Protein AF-A0A1G5J5N6-F1 (afdb_monomer_lite)

Secondary structure (DSSP, 8-state):
--GGGB-TTT-PBPPTT-SB-TTT-PBTTPPPPTTSPPTT-EETTTEE-----EEETTEEE-

Foldseek 3Di:
DPQVQAALAPRDGHDPPDQARPPRRHGPPDFEPPQDDTQQDQDPVPDGHGHFPDQDPVGTDD

Structure (mmCIF, N/CA/C/O backbone):
data_AF-A0A1G5J5N6-F1
#
_entry.id   AF-A0A1G5J5N6-F1
#
loop_
_atom_site.group_PDB
_atom_site.id
_atom_site.type_symbol
_atom_site.label_atom_id
_atom_site.label_alt_id
_atom_site.label_comp_id
_atom_site.label_asym_id
_atom_site.label_entity_id
_atom_site.label_seq_id
_atom_site.pdbx_PDB_ins_code
_atom_site.Cartn_x
_atom_site.Cartn_y
_atom_site.Cartn_z
_atom_site.occupancy
_atom_site.B_iso_or_equiv
_atom_site.auth_seq_id
_atom_site.auth_comp_id
_atom_site.auth_asym_id
_atom_site.auth_atom_id
_atom_site.pdbx_PDB_model_num
ATOM 1 N N . MET A 1 1 ? -3.207 -11.415 15.429 1.00 66.50 1 MET A N 1
ATOM 2 C CA . MET A 1 1 ? -2.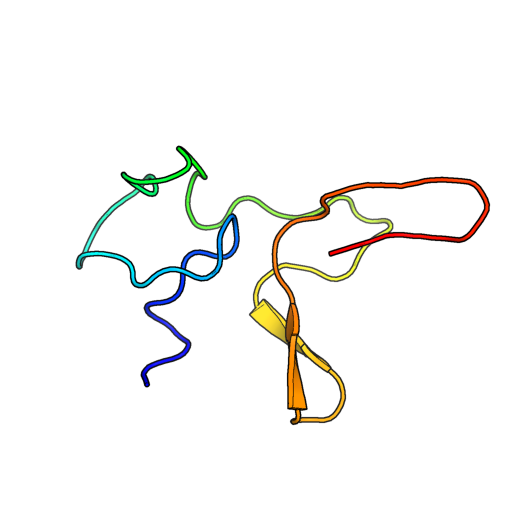955 -10.059 14.906 1.00 66.50 1 MET A CA 1
ATOM 3 C C . MET A 1 1 ? -4.067 -9.749 13.923 1.00 66.50 1 MET A C 1
ATOM 5 O O . MET A 1 1 ? -4.323 -10.588 13.065 1.00 66.50 1 MET A O 1
ATOM 9 N N . ASP A 1 2 ? -4.780 -8.639 14.097 1.00 83.94 2 ASP A N 1
ATOM 10 C CA . ASP A 1 2 ? -5.837 -8.238 13.165 1.00 83.94 2 ASP A CA 1
ATOM 11 C C . ASP A 1 2 ? -5.209 -7.440 12.020 1.00 83.94 2 ASP A C 1
ATOM 13 O O . ASP A 1 2 ? -4.772 -6.305 12.203 1.00 83.94 2 ASP A O 1
ATOM 17 N N . VAL A 1 3 ? -5.139 -8.051 10.836 1.00 84.19 3 VAL A N 1
ATOM 18 C CA . VAL A 1 3 ? -4.547 -7.428 9.642 1.00 84.19 3 VAL A CA 1
ATOM 19 C C . VAL A 1 3 ? -5.277 -6.151 9.218 1.00 84.19 3 VAL A C 1
ATOM 21 O O . VAL A 1 3 ? -4.674 -5.293 8.577 1.00 84.19 3 VAL A O 1
ATOM 24 N N . ASN 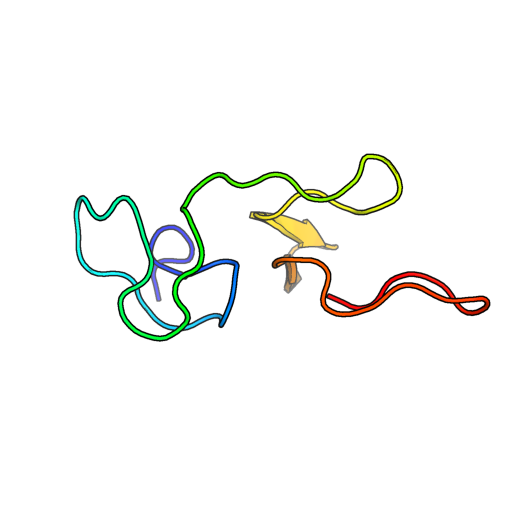A 1 4 ? -6.540 -5.983 9.623 1.00 85.44 4 ASN A N 1
ATOM 25 C CA . ASN A 1 4 ? -7.327 -4.785 9.331 1.00 85.44 4 ASN A CA 1
ATOM 26 C C . ASN A 1 4 ? -6.935 -3.589 10.207 1.00 85.44 4 ASN A C 1
ATOM 28 O O . ASN A 1 4 ? -7.276 -2.454 9.882 1.00 85.44 4 ASN A O 1
ATOM 32 N N . LYS A 1 5 ? -6.192 -3.829 11.295 1.00 91.81 5 LYS A N 1
ATOM 33 C CA . LYS A 1 5 ? -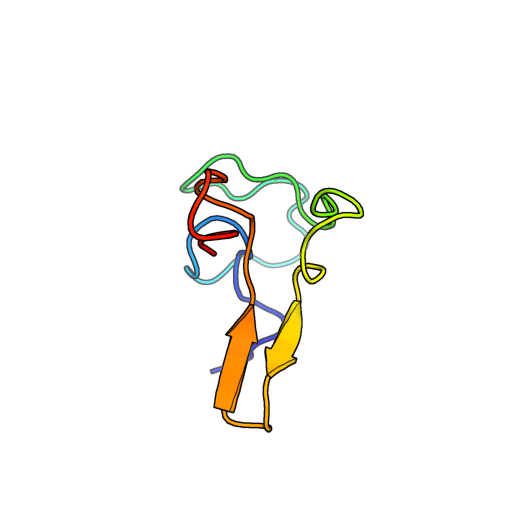5.657 -2.788 12.178 1.00 91.81 5 LYS A CA 1
ATOM 34 C C . LYS A 1 5 ? -4.202 -2.450 11.876 1.00 91.81 5 LYS A C 1
ATOM 36 O O . LYS A 1 5 ? -3.557 -1.804 12.686 1.00 91.81 5 LYS A O 1
ATOM 41 N N . LEU A 1 6 ? -3.655 -2.859 10.733 1.00 94.81 6 LEU A N 1
ATOM 42 C CA . LEU A 1 6 ? -2.285 -2.514 10.357 1.00 94.81 6 LEU A CA 1
ATOM 43 C C . LEU A 1 6 ? -2.240 -1.255 9.489 1.00 94.81 6 LEU A C 1
ATOM 45 O O . LEU A 1 6 ? -3.017 -1.067 8.553 1.00 94.81 6 LEU A O 1
ATOM 49 N N . CYS A 1 7 ? -1.272 -0.388 9.766 1.00 96.06 7 CYS A N 1
ATOM 50 C CA . CYS A 1 7 ? -0.967 0.759 8.931 1.00 96.06 7 CYS A CA 1
ATOM 51 C C . CYS A 1 7 ? -0.298 0.296 7.638 1.00 96.06 7 CYS A C 1
ATOM 53 O O . CYS A 1 7 ? 0.838 -0.167 7.664 1.00 96.06 7 CYS A O 1
ATOM 55 N N . MET A 1 8 ? -0.921 0.534 6.484 1.00 96.62 8 MET A N 1
ATOM 56 C CA . MET A 1 8 ? -0.307 0.177 5.197 1.00 96.62 8 MET A CA 1
ATOM 57 C C . MET A 1 8 ? 0.963 0.982 4.874 1.00 96.62 8 MET A C 1
ATOM 59 O O . MET A 1 8 ? 1.681 0.648 3.940 1.00 96.62 8 MET A O 1
ATOM 63 N N . GLY A 1 9 ? 1.263 2.040 5.633 1.00 96.56 9 GLY A N 1
ATOM 64 C CA . GLY A 1 9 ? 2.465 2.846 5.448 1.00 96.56 9 GLY A CA 1
ATOM 65 C C . GLY A 1 9 ? 3.709 2.362 6.198 1.00 96.56 9 GLY A C 1
ATOM 66 O O . GLY A 1 9 ? 4.814 2.608 5.721 1.00 96.56 9 GLY A O 1
ATOM 67 N N . CYS A 1 10 ? 3.551 1.735 7.367 1.00 96.50 10 CYS A N 1
ATOM 68 C CA . CYS A 1 10 ? 4.670 1.313 8.227 1.00 96.50 10 CYS A CA 1
ATOM 69 C C . CYS A 1 10 ? 4.471 -0.049 8.909 1.00 96.50 10 CYS A C 1
ATOM 71 O O . CYS A 1 10 ? 5.317 -0.459 9.698 1.00 96.50 10 CYS A O 1
ATOM 73 N N . MET A 1 11 ? 3.354 -0.729 8.638 1.00 95.25 11 MET A N 1
ATOM 74 C CA . MET A 1 11 ? 2.967 -2.040 9.179 1.00 95.25 11 MET A CA 1
ATOM 75 C C . MET A 1 11 ? 2.844 -2.129 10.703 1.00 95.25 11 MET A C 1
ATOM 77 O O . MET A 1 11 ? 2.757 -3.221 11.251 1.00 95.25 11 MET A O 1
ATOM 81 N N . GLN A 1 12 ? 2.796 -0.989 11.390 1.00 95.69 12 GLN A N 1
ATOM 82 C CA . GLN A 1 12 ? 2.478 -0.927 12.814 1.00 95.69 12 GLN A CA 1
ATOM 83 C C . GLN A 1 12 ? 0.966 -0.973 13.035 1.00 95.69 12 GLN A C 1
ATOM 85 O O . GLN A 1 12 ? 0.199 -0.581 12.150 1.00 95.69 12 GLN A O 1
ATOM 90 N N . GLU A 1 13 ? 0.543 -1.418 14.216 1.00 94.75 13 GLU A N 1
ATOM 91 C CA . GLU A 1 13 ? -0.866 -1.375 14.607 1.00 94.75 13 GLU A CA 1
ATOM 92 C C . GLU A 1 13 ? -1.391 0.072 14.634 1.00 94.75 13 GLU A C 1
ATOM 94 O O . GLU A 1 13 ? -0.680 1.028 14.955 1.00 94.75 13 GLU A O 1
ATOM 99 N N . LEU A 1 14 ? -2.644 0.227 14.225 1.00 93.81 14 LEU A N 1
ATOM 100 C CA . LEU A 1 14 ? -3.401 1.465 14.213 1.00 93.81 14 LEU A CA 1
ATOM 101 C C . LEU A 1 14 ? -4.344 1.487 15.410 1.00 93.81 14 LEU A C 1
ATOM 103 O O . LEU A 1 14 ? -5.021 0.499 15.699 1.00 93.81 14 LEU A O 1
ATOM 107 N N . ASP A 1 15 ? -4.442 2.658 16.031 1.00 88.94 15 ASP A N 1
ATOM 108 C CA . ASP A 1 15 ? -5.526 2.957 16.960 1.00 88.94 15 ASP A CA 1
ATOM 109 C C . ASP A 1 15 ? -6.876 2.934 16.218 1.00 88.94 15 ASP A C 1
ATOM 111 O O . ASP A 1 15 ? -6.960 3.197 15.011 1.00 88.94 15 ASP A O 1
ATOM 115 N N . ASP A 1 16 ? -7.960 2.669 16.942 1.00 85.94 16 ASP A N 1
ATOM 116 C CA . ASP A 1 16 ? -9.298 2.650 16.354 1.00 85.94 16 ASP A CA 1
ATOM 117 C C . ASP A 1 16 ? -9.718 4.046 15.844 1.00 85.94 16 ASP A C 1
ATOM 119 O O . ASP A 1 16 ? -9.437 5.077 16.457 1.00 85.94 16 ASP A O 1
ATOM 123 N N . ASN A 1 17 ? -10.443 4.080 14.719 1.00 85.19 17 ASN A N 1
ATOM 124 C CA . ASN A 1 17 ? -11.049 5.287 14.132 1.00 85.19 17 ASN A CA 1
ATOM 125 C C . ASN A 1 17 ? -10.080 6.431 13.756 1.00 85.19 17 ASN A C 1
ATOM 127 O O . ASN A 1 17 ? -10.480 7.598 13.694 1.00 85.19 17 ASN A O 1
ATOM 131 N N . VAL A 1 18 ? -8.818 6.131 13.441 1.00 91.06 18 VAL A N 1
ATOM 132 C CA . VAL A 1 18 ? -7.862 7.146 12.966 1.00 91.06 18 VAL A CA 1
ATOM 133 C C . VAL A 1 18 ? -7.945 7.378 11.454 1.00 91.06 18 VAL A C 1
ATOM 135 O O . VAL A 1 18 ? -8.128 6.456 10.669 1.00 91.06 18 VAL A O 1
ATOM 138 N N . LYS A 1 19 ? -7.760 8.631 11.014 1.00 94.12 19 LYS A N 1
ATOM 139 C CA . LYS A 1 19 ? -7.628 8.985 9.581 1.00 94.12 19 LYS A CA 1
ATOM 140 C C . LYS A 1 19 ? -6.177 8.992 9.091 1.00 94.12 19 LYS A C 1
ATOM 142 O O . LYS A 1 19 ? -5.927 8.844 7.896 1.00 94.12 19 LYS A O 1
ATOM 147 N N . PHE A 1 20 ? -5.229 9.159 10.012 1.00 96.38 20 PHE A N 1
ATOM 148 C CA . PHE A 1 20 ? -3.794 9.195 9.748 1.00 96.38 20 PHE A CA 1
ATOM 149 C C . PHE A 1 20 ? -3.065 8.340 10.781 1.00 96.38 20 PHE A C 1
ATOM 151 O O . PHE A 1 20 ? -3.401 8.370 11.964 1.00 96.38 20 PHE A O 1
ATOM 158 N N . CYS A 1 21 ? -2.041 7.612 10.347 1.00 95.88 21 CYS A N 1
ATOM 159 C CA . CYS A 1 21 ? -1.155 6.886 11.241 1.00 95.88 21 CYS A CA 1
ATOM 160 C C . CYS A 1 21 ? -0.336 7.875 12.076 1.00 95.88 21 CYS A C 1
ATOM 162 O O . CYS A 1 21 ? 0.387 8.707 11.527 1.00 95.88 21 CYS A O 1
ATOM 164 N N . ARG A 1 22 ? -0.396 7.748 13.403 1.00 95.25 22 ARG A N 1
ATOM 165 C CA . ARG A 1 22 ? 0.339 8.621 14.332 1.00 95.25 22 ARG A CA 1
ATOM 166 C C . ARG A 1 22 ? 1.852 8.386 14.332 1.00 95.25 22 ARG A C 1
ATOM 168 O O . ARG A 1 22 ? 2.587 9.243 14.804 1.00 95.25 22 ARG A O 1
ATOM 175 N N . LEU A 1 23 ? 2.302 7.248 13.799 1.00 95.81 23 LEU A N 1
ATOM 176 C CA . LEU A 1 23 ? 3.712 6.855 13.783 1.00 95.81 23 LEU A CA 1
ATOM 177 C C . LEU A 1 23 ? 4.438 7.303 12.510 1.00 95.81 23 LEU A C 1
ATOM 179 O O . LEU A 1 23 ? 5.564 7.778 12.587 1.00 95.81 23 LEU A O 1
ATOM 183 N N . CYS A 1 24 ? 3.809 7.164 11.337 1.00 96.12 24 CYS A N 1
ATOM 184 C CA . CYS A 1 24 ? 4.456 7.475 10.055 1.00 96.12 24 CYS A CA 1
ATOM 185 C C . CYS A 1 24 ? 3.721 8.528 9.210 1.00 96.12 24 CYS A C 1
ATOM 187 O O . CYS A 1 24 ? 4.126 8.788 8.079 1.00 96.12 24 CYS A O 1
ATOM 189 N N . GLY A 1 25 ? 2.599 9.072 9.694 1.00 96.00 25 GLY A N 1
ATOM 190 C CA . GLY A 1 25 ? 1.804 10.089 8.995 1.00 96.00 25 GLY A CA 1
ATOM 191 C C . GLY A 1 25 ? 0.987 9.584 7.800 1.00 96.00 25 GLY A C 1
ATOM 192 O O . GLY A 1 25 ? 0.348 10.379 7.115 1.00 96.00 25 GLY A O 1
ATOM 193 N N . TYR A 1 26 ? 0.979 8.276 7.524 1.00 96.69 26 TYR A N 1
ATOM 194 C CA . TYR A 1 26 ? 0.247 7.714 6.387 1.00 96.69 26 TYR A CA 1
ATOM 195 C C . TYR A 1 26 ? -1.261 7.936 6.541 1.00 96.69 26 TYR A C 1
ATOM 197 O O . TYR A 1 26 ? -1.850 7.553 7.552 1.00 96.69 26 TYR A O 1
ATOM 205 N N . LYS A 1 27 ? -1.893 8.535 5.530 1.00 96.69 27 LYS A N 1
ATOM 206 C CA . LYS A 1 27 ? -3.347 8.693 5.474 1.00 96.69 27 LYS A CA 1
ATOM 207 C C . LYS A 1 27 ? -3.992 7.359 5.101 1.00 96.69 27 LYS A C 1
ATOM 209 O O . LYS A 1 27 ? -3.677 6.794 4.053 1.00 96.69 27 LYS A O 1
ATOM 214 N N . LEU A 1 28 ? -4.903 6.870 5.936 1.00 93.06 28 LEU A N 1
ATOM 215 C CA . LEU A 1 28 ? -5.560 5.582 5.717 1.00 93.06 28 LEU A CA 1
ATOM 216 C C . LEU A 1 28 ? -6.376 5.609 4.416 1.00 93.06 28 LEU A C 1
ATOM 218 O O . LEU A 1 28 ? -7.004 6.616 4.084 1.00 93.06 28 LEU A O 1
ATOM 222 N N . GLY A 1 29 ? -6.339 4.501 3.673 1.00 92.88 29 GLY A N 1
ATOM 223 C CA . GLY A 1 29 ? -7.016 4.370 2.380 1.00 92.88 29 GLY A CA 1
ATOM 224 C C . GLY A 1 29 ? -6.329 5.096 1.218 1.00 92.88 29 GLY A C 1
ATOM 225 O O . GLY A 1 29 ? -6.921 5.201 0.149 1.00 92.88 29 GLY A O 1
ATOM 226 N N . THR A 1 30 ? -5.105 5.607 1.396 1.00 96.19 30 THR A N 1
ATOM 227 C CA . THR A 1 30 ? -4.350 6.203 0.281 1.00 96.19 30 THR A CA 1
ATOM 228 C C . THR A 1 30 ? -3.972 5.113 -0.725 1.00 96.19 30 THR A C 1
ATOM 230 O O . THR A 1 30 ? -3.216 4.214 -0.353 1.00 96.19 30 THR A O 1
ATOM 233 N N . PRO A 1 31 ? -4.455 5.170 -1.978 1.00 96.88 31 PRO A N 1
ATOM 234 C CA . PRO A 1 31 ? -4.149 4.149 -2.971 1.00 96.88 31 PRO A CA 1
ATOM 235 C C . PRO A 1 31 ? -2.682 4.220 -3.401 1.00 96.88 31 PRO A C 1
ATOM 237 O O . PRO A 1 31 ? -2.055 5.282 -3.364 1.00 96.88 31 PRO A O 1
ATOM 240 N N . ASN A 1 32 ? -2.154 3.087 -3.861 1.00 96.75 32 ASN A N 1
ATOM 241 C CA . ASN A 1 32 ? -0.897 3.081 -4.603 1.00 96.75 32 ASN A CA 1
ATOM 242 C C . ASN A 1 32 ? -1.147 3.544 -6.042 1.00 96.75 32 ASN A C 1
ATOM 244 O O . ASN A 1 32 ? -2.286 3.564 -6.521 1.00 96.75 32 ASN A O 1
ATOM 248 N N . SER A 1 33 ? -0.071 3.897 -6.749 1.00 94.00 33 SER A N 1
ATOM 249 C CA . SER A 1 33 ? -0.155 4.205 -8.178 1.00 94.00 33 SER A CA 1
ATOM 250 C C . SER A 1 33 ? -0.777 3.036 -8.950 1.00 94.00 33 SER A C 1
ATOM 252 O O . SER A 1 33 ? -0.671 1.878 -8.545 1.00 94.00 33 SER A O 1
ATOM 254 N N . SER A 1 34 ? -1.397 3.322 -10.096 1.00 93.69 34 SER A N 1
ATOM 255 C CA . SER A 1 34 ? -2.021 2.293 -10.942 1.00 93.69 34 SER A CA 1
ATOM 256 C C . SER A 1 34 ? -1.035 1.249 -11.481 1.00 93.69 34 SER A C 1
ATOM 258 O O . SER A 1 34 ? -1.458 0.200 -11.954 1.00 93.69 34 SER A O 1
ATOM 260 N N . ARG A 1 35 ? 0.272 1.530 -11.41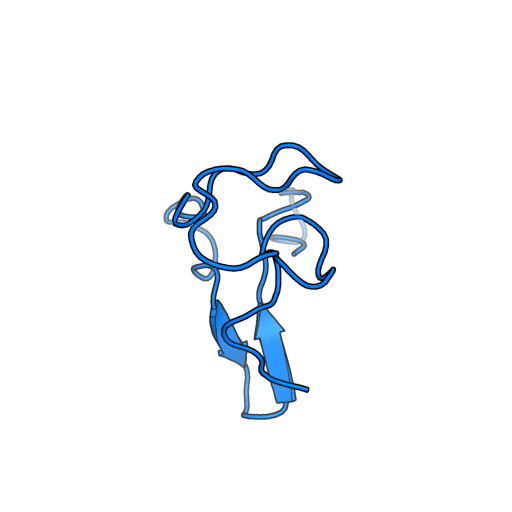2 1.00 94.75 35 ARG A N 1
ATOM 261 C CA . ARG A 1 35 ? 1.347 0.616 -11.814 1.00 94.75 35 ARG A CA 1
ATOM 262 C C . ARG A 1 35 ? 1.671 -0.429 -10.744 1.00 94.75 35 ARG A C 1
ATOM 264 O O . ARG A 1 35 ? 2.315 -1.422 -11.066 1.00 94.75 35 ARG A O 1
ATOM 271 N N . GLY A 1 36 ? 1.244 -0.214 -9.499 1.00 95.31 36 GLY A N 1
ATOM 272 C CA . GLY A 1 36 ? 1.496 -1.107 -8.373 1.00 95.31 36 GLY A CA 1
ATOM 273 C C . GLY A 1 36 ? 0.244 -1.803 -7.842 1.00 95.31 36 GLY A C 1
ATOM 274 O O . GLY A 1 36 ? -0.892 -1.409 -8.107 1.00 95.31 36 GLY A O 1
ATOM 275 N N . LEU A 1 37 ? 0.467 -2.841 -7.038 1.00 97.12 37 LEU A N 1
ATOM 276 C CA . LEU A 1 37 ? -0.560 -3.494 -6.240 1.00 97.12 37 LEU A CA 1
ATOM 277 C C . LEU A 1 37 ? -1.133 -2.503 -5.234 1.00 97.12 37 LEU A C 1
ATOM 279 O O . LEU A 1 37 ? -0.407 -1.697 -4.648 1.00 97.12 37 LEU A O 1
ATOM 283 N N . GLN A 1 38 ? -2.441 -2.572 -5.021 1.00 97.44 38 GLN A N 1
ATOM 284 C CA . GLN A 1 38 ? -3.092 -1.697 -4.058 1.00 97.44 38 GLN A CA 1
ATOM 285 C C . GLN A 1 38 ? -2.760 -2.133 -2.627 1.00 97.44 38 GLN A C 1
ATOM 287 O O . GLN A 1 38 ? -2.590 -3.335 -2.381 1.00 97.44 38 GLN A O 1
ATOM 292 N N . PRO A 1 39 ? -2.676 -1.190 -1.673 1.00 96.50 39 PRO A N 1
ATOM 293 C CA . PRO A 1 39 ? -2.553 -1.544 -0.267 1.00 96.50 39 PRO A CA 1
ATOM 294 C C . PRO A 1 39 ? -3.660 -2.520 0.143 1.00 96.50 39 PRO A C 1
ATOM 296 O O . PRO A 1 39 ? -4.769 -2.445 -0.382 1.00 96.50 39 PRO A O 1
ATOM 299 N N . GLN A 1 40 ? -3.363 -3.416 1.082 1.00 95.50 40 GLN A N 1
ATOM 300 C CA . GLN A 1 40 ? -4.236 -4.518 1.519 1.00 95.50 40 GLN A CA 1
ATOM 301 C C . GLN A 1 40 ? -4.400 -5.673 0.516 1.00 95.50 40 GLN A C 1
ATOM 303 O O . GLN A 1 40 ? -5.122 -6.630 0.793 1.00 95.50 40 GLN A O 1
ATOM 308 N N . THR A 1 41 ? -3.695 -5.658 -0.619 1.00 96.25 41 THR A N 1
ATOM 309 C CA . THR A 1 41 ? -3.615 -6.847 -1.482 1.00 96.25 41 THR A CA 1
ATOM 310 C C . THR A 1 41 ? -2.917 -7.981 -0.729 1.00 96.25 41 THR A C 1
ATOM 312 O O . THR A 1 41 ? -1.830 -7.785 -0.184 1.00 96.25 41 THR A O 1
ATOM 315 N N . ILE A 1 42 ? -3.512 -9.177 -0.725 1.00 95.69 42 ILE A N 1
ATOM 316 C CA . ILE A 1 42 ? -2.897 -10.382 -0.158 1.00 95.69 42 ILE A CA 1
ATOM 317 C C . ILE A 1 42 ? -2.265 -11.197 -1.287 1.00 95.69 42 ILE A C 1
ATOM 319 O O . ILE A 1 42 ? -2.963 -11.789 -2.111 1.00 95.69 42 ILE A O 1
ATOM 323 N N . LEU A 1 43 ? -0.936 -11.259 -1.317 1.00 95.69 43 LEU A N 1
ATOM 32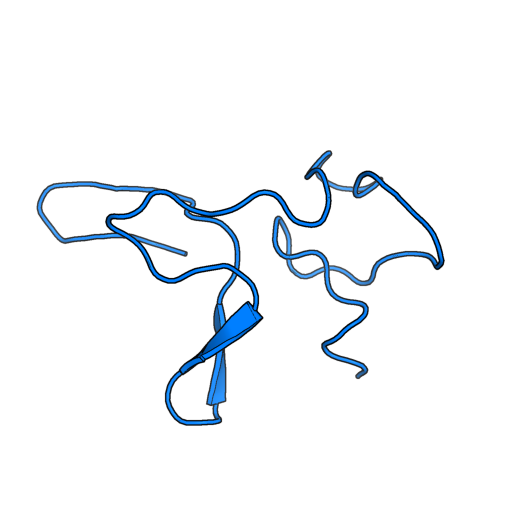4 C CA . LEU A 1 43 ? -0.197 -12.019 -2.317 1.00 95.69 43 LEU A CA 1
ATOM 325 C C . LEU A 1 43 ? -0.056 -13.479 -1.877 1.00 95.69 43 LEU A C 1
ATOM 327 O O . LEU A 1 43 ? 0.574 -13.784 -0.859 1.00 95.69 43 LEU A O 1
ATOM 331 N N . ASN A 1 44 ? -0.652 -14.378 -2.663 1.00 95.81 44 ASN A N 1
ATOM 332 C CA . ASN A 1 44 ? -0.599 -15.830 -2.473 1.00 95.81 44 ASN A CA 1
ATOM 333 C C . ASN A 1 44 ? -0.956 -16.293 -1.042 1.00 95.81 44 ASN A C 1
ATOM 335 O O . ASN A 1 44 ? -0.361 -17.234 -0.522 1.00 95.81 44 ASN A O 1
ATOM 339 N N . GLY A 1 45 ? -1.865 -15.581 -0.366 1.00 93.50 45 GLY A N 1
ATOM 340 C CA . GLY A 1 45 ? -2.289 -15.892 1.006 1.00 93.50 45 GLY A CA 1
ATOM 341 C C . GLY A 1 45 ? -1.224 -15.686 2.092 1.00 93.50 45 GLY A C 1
ATOM 342 O O . GLY A 1 45 ? -1.439 -16.112 3.222 1.00 93.50 45 GLY A O 1
ATOM 343 N N . LYS A 1 46 ? -0.071 -15.083 1.769 1.00 94.81 46 LYS A N 1
ATOM 344 C CA . LYS A 1 46 ? 1.097 -15.031 2.669 1.00 94.81 46 LYS A CA 1
ATOM 345 C C . LYS A 1 46 ? 1.564 -13.623 3.004 1.00 94.81 46 LYS A C 1
ATOM 347 O O . LYS A 1 46 ? 2.038 -13.401 4.113 1.00 94.81 46 LYS A O 1
ATOM 352 N N . TYR A 1 47 ? 1.446 -12.689 2.064 1.00 95.19 47 TYR A N 1
ATOM 353 C CA . TYR A 1 47 ? 1.995 -11.343 2.221 1.00 95.19 47 TYR A CA 1
ATOM 354 C C . TYR A 1 47 ? 0.902 -10.295 2.071 1.00 95.19 47 TYR A C 1
ATOM 356 O O . TYR A 1 47 ? 0.221 -10.258 1.049 1.00 95.19 47 TYR A O 1
ATOM 364 N N . LEU A 1 48 ? 0.758 -9.440 3.081 1.00 96.31 48 LEU A N 1
ATOM 365 C CA . LEU A 1 48 ? -0.089 -8.254 3.027 1.00 96.31 48 LEU A CA 1
ATOM 366 C C . LEU A 1 48 ? 0.729 -7.087 2.470 1.00 96.31 48 LEU A C 1
ATOM 368 O O . LEU A 1 48 ? 1.745 -6.710 3.049 1.00 96.31 48 LEU A O 1
ATOM 372 N N . VAL A 1 49 ? 0.298 -6.531 1.342 1.00 96.69 49 VAL A N 1
ATOM 373 C CA . VAL A 1 49 ? 1.024 -5.468 0.639 1.00 96.69 49 VAL A CA 1
ATOM 374 C C . VAL A 1 49 ? 0.677 -4.090 1.207 1.00 96.69 49 VAL A C 1
ATOM 376 O O . VAL A 1 49 ? -0.494 -3.770 1.423 1.00 96.69 49 VAL A O 1
ATOM 379 N N . GLY A 1 50 ? 1.706 -3.265 1.420 1.00 97.00 50 GLY A N 1
ATOM 380 C CA . GLY A 1 50 ? 1.600 -1.888 1.902 1.00 97.00 50 GLY A CA 1
ATOM 381 C C . GLY A 1 50 ? 1.674 -0.825 0.816 1.00 97.00 50 GLY A C 1
ATOM 382 O O . GLY A 1 50 ? 1.372 -1.059 -0.356 1.00 97.00 50 GLY A O 1
ATOM 383 N N . LYS A 1 51 ? 2.081 0.377 1.222 1.00 97.25 51 LYS A N 1
ATOM 384 C CA . LYS A 1 51 ? 2.381 1.477 0.308 1.00 97.25 51 LYS A CA 1
ATOM 385 C C . LYS A 1 51 ? 3.597 1.140 -0.554 1.00 97.25 51 LYS A C 1
ATOM 387 O O . LYS A 1 51 ? 4.500 0.448 -0.107 1.00 97.25 51 LYS A O 1
ATOM 392 N N . VAL A 1 52 ? 3.676 1.724 -1.742 1.00 97.06 52 VAL A N 1
ATOM 393 C CA . VAL A 1 52 ? 4.930 1.733 -2.505 1.00 97.06 52 VAL A CA 1
ATOM 394 C C . VAL A 1 52 ? 5.986 2.550 -1.753 1.00 97.06 52 VAL A C 1
ATOM 396 O O . VAL A 1 52 ? 5.733 3.693 -1.362 1.00 97.06 52 VAL A O 1
ATOM 399 N N . ILE A 1 53 ? 7.174 1.973 -1.572 1.00 95.69 53 ILE A N 1
ATOM 400 C CA . ILE A 1 53 ? 8.349 2.648 -1.000 1.00 95.69 53 ILE A CA 1
ATOM 401 C C . ILE A 1 53 ? 9.362 3.075 -2.064 1.00 95.69 53 ILE A C 1
ATOM 403 O O . ILE A 1 53 ? 10.144 3.993 -1.826 1.00 95.69 53 ILE A O 1
ATOM 407 N N . GLY A 1 54 ? 9.330 2.457 -3.245 1.00 95.25 54 GLY A N 1
ATOM 408 C CA . GLY A 1 54 ? 10.194 2.824 -4.360 1.00 95.25 54 GLY A CA 1
ATOM 409 C C . GLY A 1 54 ? 9.725 2.226 -5.679 1.00 95.25 54 GLY A C 1
ATOM 410 O O . GLY A 1 54 ? 9.084 1.180 -5.713 1.00 95.25 54 GLY A O 1
ATOM 411 N N . GLU A 1 55 ? 10.060 2.898 -6.774 1.00 96.25 55 GLU A N 1
ATOM 412 C CA . GLU A 1 55 ? 9.805 2.430 -8.132 1.00 96.25 55 GLU A CA 1
ATOM 413 C C . GLU A 1 55 ? 11.005 2.774 -9.016 1.00 96.25 55 GLU A C 1
ATOM 415 O O . GLU A 1 55 ? 11.496 3.903 -8.997 1.00 96.25 55 GLU A O 1
ATOM 420 N N . GLY A 1 56 ? 11.485 1.800 -9.785 1.00 93.38 56 GLY A N 1
ATOM 421 C CA . GLY A 1 56 ? 12.633 1.964 -10.670 1.00 93.38 56 GLY A CA 1
ATOM 422 C C . GLY A 1 56 ? 12.667 0.915 -11.777 1.00 93.38 56 GLY A C 1
ATOM 423 O O . GLY A 1 56 ? 11.718 0.159 -11.966 1.00 93.38 56 GLY A O 1
ATOM 424 N N . GLY A 1 57 ? 13.783 0.840 -12.510 1.00 93.94 57 GLY A N 1
ATOM 425 C CA . GLY A 1 57 ? 13.916 -0.047 -13.677 1.00 93.94 57 GLY A CA 1
ATOM 426 C C . GLY A 1 57 ? 13.746 -1.546 -13.385 1.00 93.94 57 GLY A C 1
ATOM 427 O O . GLY A 1 57 ? 13.441 -2.308 -14.294 1.00 93.94 57 GLY A O 1
ATOM 428 N N . PHE A 1 58 ? 13.898 -1.964 -12.126 1.00 92.31 58 PHE A N 1
ATOM 429 C CA . PHE A 1 58 ? 13.723 -3.354 -11.685 1.00 92.31 58 PHE A CA 1
ATOM 430 C C . PHE A 1 58 ? 12.328 -3.651 -11.107 1.00 92.31 58 PHE A C 1
ATOM 432 O O . PHE A 1 58 ? 12.082 -4.772 -10.669 1.00 92.31 58 PHE A O 1
ATOM 439 N N . GLY A 1 59 ? 11.416 -2.673 -11.100 1.00 95.12 59 GLY A N 1
ATOM 440 C CA . GLY A 1 59 ? 10.042 -2.835 -10.627 1.00 95.12 59 GLY A CA 1
ATOM 441 C C . GLY A 1 59 ? 9.674 -1.926 -9.455 1.00 95.12 59 GLY A C 1
ATOM 442 O O . GLY A 1 59 ? 10.228 -0.838 -9.282 1.00 95.12 59 GLY A O 1
ATOM 443 N N . ILE A 1 60 ? 8.690 -2.379 -8.677 1.00 97.00 60 ILE A N 1
ATOM 444 C CA . ILE A 1 60 ? 8.085 -1.643 -7.564 1.00 97.00 60 ILE A CA 1
ATOM 445 C C . ILE A 1 60 ? 8.381 -2.377 -6.260 1.00 97.00 60 ILE A C 1
ATOM 447 O O . ILE A 1 60 ? 8.128 -3.577 -6.146 1.00 97.00 60 ILE A O 1
ATOM 451 N N . THR A 1 61 ? 8.863 -1.629 -5.275 1.00 96.19 61 THR A N 1
ATOM 452 C CA . THR A 1 61 ? 9.111 -2.106 -3.917 1.00 96.19 61 THR A CA 1
ATOM 453 C C . THR A 1 61 ? 8.001 -1.604 -2.997 1.00 96.19 61 THR A C 1
ATOM 455 O O . THR A 1 61 ? 7.649 -0.419 -3.039 1.00 96.19 61 THR A O 1
ATOM 458 N N . TYR A 1 62 ? 7.473 -2.501 -2.165 1.00 95.31 62 TYR A N 1
ATOM 459 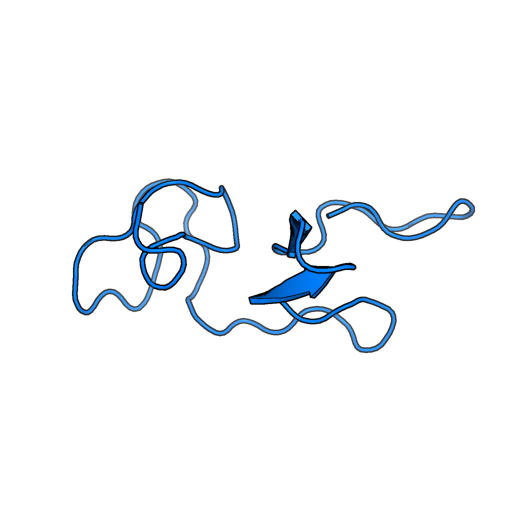C CA . TYR A 1 62 ? 6.412 -2.254 -1.181 1.00 95.31 62 TYR A CA 1
ATOM 460 C C . TYR A 1 62 ? 6.946 -2.423 0.241 1.00 95.31 62 TYR A C 1
ATOM 462 O O . TYR A 1 62 ? 7.899 -3.219 0.401 1.00 95.31 62 TYR A O 1
#

Sequence (62 aa):
MDVNKLCMGCMQELDDNVKFCRLCGYKLGTPNSSRGLQPQTILNGKYLVGKVIGEGGFGITY

Radius of gyration: 11.9 Å; chains: 1; bounding box: 25×26×31 Å

pLDDT: mean 94.0, std 4.78, range [66.5, 97.44]